Protein AF-A0A916PZN5-F1 (afdb_monomer_lite)

Foldseek 3Di:
DCVVVPDDPPQQWDQDPNDIDGDDDQDPVNVVVLVVVLVVCCVPCPPVDDDDDDDDD

Secondary structure (DSSP, 8-state):
--TTSSS-TT--EEEETTEEEEPPP--HHHHHHHHHHHHHHHHHHGGGS--------

Structure (mmCIF, N/CA/C/O backbone):
data_AF-A0A916PZN5-F1
#
_entry.id   AF-A0A916PZN5-F1
#
loop_
_atom_site.group_PDB
_atom_site.id
_atom_site.type_symbol
_atom_site.label_atom_id
_atom_site.label_alt_id
_atom_site.label_comp_id
_atom_site.label_asym_id
_atom_site.label_entity_id
_atom_site.label_seq_id
_atom_site.pdbx_PDB_ins_code
_atom_site.Cartn_x
_atom_site.Cartn_y
_atom_site.Cartn_z
_atom_site.occupancy
_atom_site.B_iso_or_equiv
_atom_site.auth_seq_id
_atom_site.auth_comp_id
_atom_site.auth_asym_id
_atom_site.auth_atom_id
_atom_site.pdbx_PDB_model_num
ATOM 1 N N . MET A 1 1 ? -8.052 -0.426 -16.912 1.00 53.66 1 MET A N 1
ATOM 2 C CA . MET A 1 1 ? -6.723 0.238 -16.907 1.00 53.66 1 MET A CA 1
ATOM 3 C C . MET A 1 1 ? -5.564 -0.699 -17.279 1.00 53.66 1 MET A C 1
ATOM 5 O O . MET A 1 1 ? -4.604 -0.204 -17.844 1.00 53.66 1 MET A O 1
ATOM 9 N N . HIS A 1 2 ? -5.640 -2.020 -17.040 1.00 57.91 2 HIS A N 1
ATOM 10 C CA . HIS A 1 2 ? -4.652 -3.009 -17.533 1.00 57.91 2 HIS A CA 1
ATOM 11 C C . HIS A 1 2 ? -4.936 -3.525 -18.96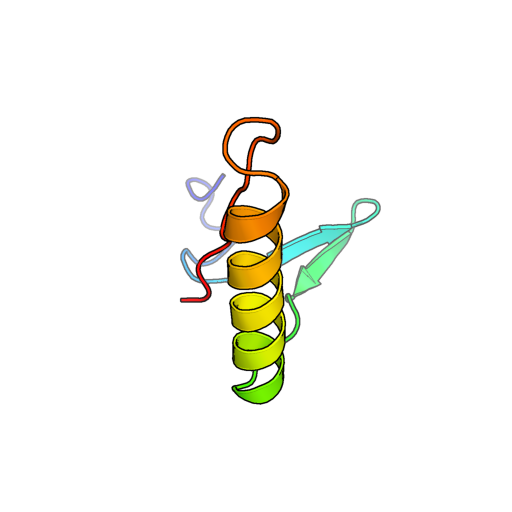2 1.00 57.91 2 HIS A C 1
ATOM 13 O O . HIS A 1 2 ? -4.028 -3.957 -19.655 1.00 57.91 2 HIS A O 1
ATOM 19 N N . GLU A 1 3 ? -6.186 -3.467 -19.430 1.00 65.12 3 GLU A N 1
ATOM 20 C CA . GLU A 1 3 ? -6.640 -4.111 -20.681 1.00 65.12 3 GLU A CA 1
ATOM 21 C C . GLU A 1 3 ? -5.900 -3.668 -21.955 1.00 65.12 3 GLU A C 1
ATOM 23 O O . GLU A 1 3 ? -5.861 -4.416 -22.923 1.00 65.12 3 GLU A O 1
ATOM 28 N N . ALA A 1 4 ? -5.274 -2.487 -21.947 1.00 78.56 4 ALA A N 1
ATOM 29 C CA . ALA A 1 4 ? -4.456 -1.997 -23.058 1.00 78.56 4 ALA A CA 1
ATOM 30 C C . ALA A 1 4 ? -3.027 -2.585 -23.091 1.00 78.56 4 ALA A C 1
ATOM 32 O O . ALA A 1 4 ? -2.286 -2.311 -24.029 1.00 78.56 4 ALA A O 1
ATOM 33 N N . GLY A 1 5 ? -2.613 -3.349 -22.070 1.00 76.12 5 GLY A N 1
ATOM 34 C CA . GLY A 1 5 ? -1.296 -3.997 -21.997 1.00 76.12 5 GLY A CA 1
ATOM 35 C C . GLY A 1 5 ? -0.107 -3.055 -21.761 1.00 76.12 5 GLY A C 1
ATOM 36 O O . GLY A 1 5 ? 1.033 -3.462 -21.949 1.00 76.12 5 GLY A O 1
ATOM 37 N N . VAL A 1 6 ? -0.353 -1.798 -21.371 1.00 84.19 6 VAL A N 1
ATOM 38 C CA . VAL A 1 6 ? 0.698 -0.771 -21.208 1.00 84.19 6 VAL A CA 1
ATOM 39 C C . VAL A 1 6 ? 1.494 -0.942 -19.906 1.00 84.19 6 VAL A C 1
ATOM 41 O O . VAL A 1 6 ? 2.685 -0.648 -19.879 1.00 84.19 6 VAL A O 1
ATOM 44 N N . PHE A 1 7 ? 0.857 -1.434 -18.841 1.00 87.88 7 PHE A N 1
ATOM 45 C CA . PHE A 1 7 ? 1.478 -1.651 -17.529 1.00 87.88 7 PHE A CA 1
ATOM 46 C C . PHE A 1 7 ? 1.342 -3.113 -17.120 1.00 87.88 7 PHE A C 1
ATOM 48 O O . PHE A 1 7 ? 0.298 -3.726 -17.361 1.00 87.88 7 PHE A O 1
ATOM 55 N N . ALA A 1 8 ? 2.372 -3.665 -16.475 1.00 85.00 8 ALA A N 1
ATOM 56 C CA . ALA A 1 8 ? 2.281 -5.016 -15.930 1.00 85.00 8 ALA A CA 1
ATOM 57 C C . ALA A 1 8 ? 1.345 -5.042 -14.710 1.00 85.00 8 ALA A C 1
ATOM 59 O O . ALA A 1 8 ? 1.253 -4.068 -13.964 1.00 85.00 8 ALA A O 1
ATOM 60 N N . GLN A 1 9 ? 0.667 -6.171 -14.490 1.00 79.88 9 GLN A N 1
ATOM 61 C CA . GLN A 1 9 ? -0.318 -6.330 -13.413 1.00 79.88 9 GLN A CA 1
ATOM 62 C C . GLN A 1 9 ? 0.253 -6.028 -12.017 1.00 79.88 9 GLN A C 1
ATOM 64 O O . GLN A 1 9 ? -0.436 -5.439 -11.187 1.00 79.88 9 GLN A O 1
ATOM 69 N N . ASP A 1 10 ? 1.519 -6.378 -11.794 1.00 82.56 10 ASP A N 1
ATOM 70 C CA . ASP A 1 10 ? 2.209 -6.184 -10.516 1.00 82.56 10 ASP A CA 1
ATOM 71 C C . ASP A 1 10 ? 3.122 -4.948 -10.521 1.00 82.56 10 ASP A C 1
ATOM 73 O O . ASP A 1 10 ? 3.921 -4.743 -9.602 1.00 82.56 10 ASP A O 1
ATOM 77 N N . GLU A 1 11 ? 3.043 -4.108 -11.560 1.00 87.38 11 GLU A N 1
ATOM 78 C CA . GLU A 1 11 ? 3.845 -2.895 -11.610 1.00 87.38 11 GLU A CA 1
ATOM 79 C C . GLU A 1 11 ? 3.291 -1.859 -10.631 1.00 87.38 11 GLU A C 1
ATOM 81 O O . GLU A 1 11 ? 2.214 -1.287 -10.801 1.00 87.38 11 GLU A O 1
ATOM 86 N N . ARG A 1 12 ? 4.056 -1.609 -9.568 1.00 86.38 1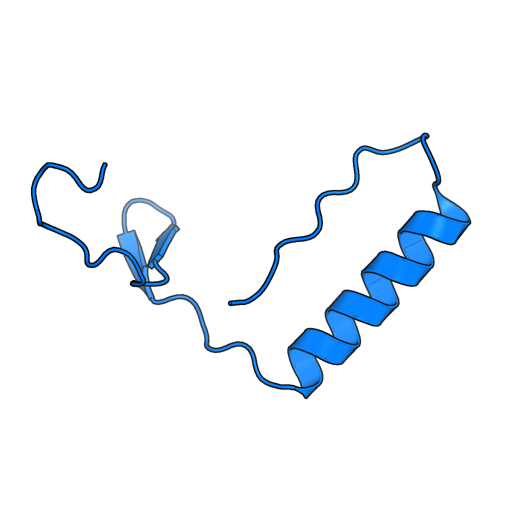2 ARG A N 1
ATOM 87 C CA . ARG A 1 12 ? 3.688 -0.655 -8.524 1.00 86.38 12 ARG A CA 1
ATOM 88 C C . ARG A 1 12 ? 3.967 0.766 -8.998 1.00 86.38 12 ARG A C 1
ATOM 90 O O . ARG A 1 12 ? 5.069 1.285 -8.808 1.00 86.38 12 ARG A O 1
ATOM 97 N N . LEU A 1 13 ? 2.962 1.368 -9.621 1.00 89.81 13 LEU A N 1
ATOM 98 C CA . LEU A 1 13 ? 3.015 2.707 -10.197 1.00 89.81 13 LEU A CA 1
ATOM 99 C C . LEU A 1 13 ? 2.110 3.689 -9.447 1.00 89.81 13 LEU A C 1
ATOM 101 O O . LEU A 1 13 ? 1.069 3.320 -8.906 1.00 89.81 13 LEU A O 1
ATOM 105 N N . GLU A 1 14 ? 2.507 4.953 -9.456 1.00 89.62 14 GLU A N 1
ATOM 106 C CA . GLU A 1 14 ? 1.768 6.092 -8.922 1.00 89.62 14 GLU A CA 1
ATOM 107 C C . GLU A 1 14 ? 1.615 7.139 -10.025 1.00 89.62 14 GLU A C 1
ATOM 109 O O . GLU A 1 14 ? 2.540 7.356 -10.809 1.00 89.62 14 GLU A O 1
ATOM 114 N N . LEU A 1 15 ? 0.459 7.799 -10.081 1.00 92.31 15 LEU A N 1
ATOM 115 C CA . LEU A 1 15 ? 0.257 8.970 -10.929 1.00 92.31 15 LEU A CA 1
ATOM 116 C C . LEU A 1 15 ? 0.381 10.218 -10.059 1.00 92.31 15 LEU A C 1
ATOM 118 O O . LEU A 1 15 ? -0.465 10.456 -9.197 1.00 92.31 15 LEU A O 1
ATOM 122 N N . ILE A 1 16 ? 1.435 10.998 -10.278 1.00 94.25 16 ILE A N 1
ATOM 123 C CA . ILE A 1 16 ? 1.741 12.201 -9.501 1.00 94.25 16 ILE A CA 1
ATOM 124 C C . ILE A 1 16 ? 1.963 13.336 -10.488 1.00 94.25 16 ILE A C 1
ATOM 126 O O . ILE A 1 16 ? 2.849 13.243 -11.329 1.00 94.25 16 ILE A O 1
ATOM 130 N N . ASP A 1 17 ? 1.146 14.384 -10.403 1.00 95.31 17 ASP A N 1
ATOM 131 C CA . ASP A 1 17 ? 1.233 15.567 -11.273 1.00 95.31 17 ASP A CA 1
ATOM 132 C C . ASP A 1 17 ? 1.210 15.239 -12.780 1.00 95.31 17 ASP A C 1
ATOM 134 O O . ASP A 1 17 ? 1.853 15.893 -13.594 1.00 95.31 17 ASP A O 1
ATOM 138 N N . GLY A 1 18 ? 0.463 14.198 -13.164 1.00 94.94 18 GLY A N 1
ATOM 139 C CA . GLY A 1 18 ? 0.393 13.723 -14.551 1.00 94.94 18 GLY A CA 1
ATOM 140 C C . GLY A 1 18 ? 1.567 12.834 -14.978 1.00 94.94 18 GLY A C 1
ATOM 141 O O . GLY A 1 18 ? 1.577 12.346 -16.106 1.00 94.94 18 GLY A O 1
ATOM 142 N N . GLU A 1 19 ? 2.520 12.566 -14.085 1.00 94.38 19 GLU A N 1
ATOM 143 C CA . GLU A 1 19 ? 3.656 11.681 -14.326 1.00 94.38 19 GLU A CA 1
ATOM 144 C C . GLU A 1 19 ? 3.425 10.298 -13.717 1.00 94.38 19 GLU A C 1
ATOM 146 O O . GLU A 1 19 ? 3.048 10.161 -12.550 1.00 94.38 19 GLU A O 1
ATOM 151 N N . VAL A 1 20 ? 3.712 9.257 -14.499 1.00 92.50 20 VAL A N 1
ATOM 152 C CA . VAL A 1 20 ? 3.719 7.875 -14.013 1.00 92.50 20 VAL A CA 1
ATOM 153 C C . VAL A 1 20 ? 5.070 7.591 -13.363 1.00 92.50 20 VAL A C 1
ATOM 155 O O . VAL A 1 20 ? 6.106 7.588 -14.029 1.00 92.50 20 VAL A O 1
ATOM 158 N N . LYS A 1 21 ? 5.065 7.344 -12.053 1.00 91.56 21 LYS A N 1
ATOM 159 C CA . LYS A 1 21 ? 6.258 7.074 -11.243 1.00 91.56 21 LYS A CA 1
ATOM 160 C C . LYS A 1 21 ? 6.219 5.673 -10.664 1.00 91.56 21 LYS A C 1
ATOM 162 O O . LYS A 1 21 ? 5.166 5.176 -10.283 1.00 91.56 21 LYS A O 1
ATOM 167 N N . LYS A 1 22 ? 7.388 5.042 -10.551 1.00 90.00 22 LYS A N 1
ATOM 168 C CA . LYS A 1 22 ? 7.527 3.788 -9.804 1.00 90.00 22 LYS A CA 1
ATOM 169 C C . LYS A 1 22 ? 7.475 4.082 -8.314 1.00 90.00 22 LYS A C 1
ATOM 171 O O . LYS A 1 22 ? 8.231 4.915 -7.815 1.00 90.00 22 LYS A O 1
ATOM 176 N N . MET A 1 23 ? 6.601 3.370 -7.618 1.00 88.25 23 MET A N 1
ATOM 177 C CA . MET A 1 23 ? 6.484 3.455 -6.173 1.00 88.25 23 MET A CA 1
ATOM 178 C C . MET A 1 23 ? 7.804 3.025 -5.528 1.00 88.25 23 MET A C 1
ATOM 180 O O . MET A 1 23 ? 8.443 2.057 -5.952 1.00 88.25 23 MET A O 1
ATOM 184 N N . SER A 1 24 ? 8.208 3.730 -4.473 1.00 84.88 24 SER A N 1
ATOM 185 C CA . SER A 1 24 ? 9.394 3.336 -3.712 1.00 84.88 24 SER A CA 1
ATOM 186 C C . SER A 1 24 ? 9.211 1.941 -3.100 1.00 84.88 24 SER A C 1
ATOM 188 O O . SER A 1 24 ? 8.127 1.624 -2.593 1.00 84.88 24 SER A O 1
ATOM 190 N N . PRO A 1 25 ? 10.257 1.095 -3.104 1.00 80.00 25 PRO A N 1
ATOM 191 C CA . PRO A 1 25 ? 10.169 -0.234 -2.528 1.00 80.00 25 PRO A CA 1
ATOM 192 C C . PRO A 1 25 ? 9.895 -0.140 -1.030 1.00 80.00 25 PRO A C 1
ATOM 194 O O . PRO A 1 25 ? 10.465 0.682 -0.307 1.00 80.00 25 PRO A O 1
ATOM 197 N N . ILE A 1 26 ? 9.043 -1.033 -0.542 1.00 83.19 26 ILE A N 1
ATOM 198 C CA . ILE A 1 26 ? 8.655 -1.035 0.862 1.00 83.19 26 ILE A CA 1
ATOM 199 C C . ILE A 1 26 ? 9.509 -2.030 1.622 1.00 83.19 26 ILE A C 1
ATOM 201 O O . ILE A 1 26 ? 9.275 -3.234 1.634 1.00 83.19 26 ILE A O 1
ATOM 205 N N . GLY A 1 27 ? 10.536 -1.492 2.272 1.00 86.75 27 GLY A N 1
ATOM 206 C CA . GLY A 1 27 ? 11.402 -2.262 3.151 1.00 86.75 27 GLY A CA 1
ATOM 207 C C . GLY A 1 27 ? 10.738 -2.616 4.485 1.00 86.75 27 GLY A C 1
ATOM 208 O O . GLY A 1 27 ? 9.793 -1.970 4.944 1.00 86.75 27 GLY A O 1
ATOM 209 N N . ARG A 1 28 ? 11.319 -3.599 5.184 1.00 90.88 28 ARG A N 1
ATOM 210 C CA . ARG A 1 28 ? 10.839 -4.095 6.491 1.00 90.88 28 ARG A CA 1
ATOM 211 C C . ARG A 1 28 ? 10.638 -2.986 7.532 1.00 90.88 28 ARG A C 1
ATOM 213 O O . ARG A 1 28 ? 9.653 -3.004 8.262 1.00 90.88 28 ARG A O 1
ATOM 220 N N . LYS A 1 29 ? 11.548 -2.003 7.590 1.00 91.31 29 LYS A N 1
ATOM 221 C CA . LYS A 1 29 ? 11.454 -0.861 8.522 1.00 91.31 29 LYS A CA 1
ATOM 222 C C . LYS A 1 29 ? 10.235 0.019 8.233 1.00 91.31 29 LYS A C 1
ATOM 224 O O . LYS A 1 29 ? 9.531 0.401 9.164 1.00 91.31 29 LYS A O 1
ATOM 229 N N . HIS A 1 30 ? 9.969 0.298 6.956 1.00 88.31 30 HIS A N 1
ATOM 230 C CA . HIS A 1 30 ? 8.791 1.054 6.539 1.00 88.31 30 HIS A CA 1
ATOM 231 C C . HIS A 1 30 ? 7.512 0.297 6.913 1.00 88.31 30 HIS A C 1
ATOM 233 O O . HIS A 1 30 ? 6.656 0.845 7.603 1.00 88.31 30 HIS A O 1
ATOM 239 N N . ALA A 1 31 ? 7.429 -0.991 6.561 1.00 88.75 31 ALA A N 1
ATOM 240 C CA . ALA A 1 31 ? 6.279 -1.830 6.893 1.00 88.75 31 ALA A CA 1
ATOM 241 C C . ALA A 1 31 ? 6.010 -1.892 8.410 1.00 88.75 31 ALA A C 1
ATOM 243 O O . ALA A 1 31 ? 4.865 -1.770 8.844 1.00 88.75 31 ALA A O 1
ATOM 244 N N . ALA A 1 32 ? 7.056 -2.024 9.233 1.00 91.50 32 ALA A N 1
ATOM 245 C CA . ALA A 1 32 ? 6.930 -2.019 10.691 1.00 91.50 32 ALA A CA 1
ATOM 246 C C . ALA A 1 32 ? 6.398 -0.679 11.231 1.00 91.50 32 ALA A C 1
ATOM 248 O O . ALA A 1 32 ? 5.512 -0.671 12.088 1.00 91.50 32 ALA A O 1
ATOM 249 N N . CYS A 1 33 ? 6.904 0.445 10.712 1.00 92.81 33 CYS A N 1
ATOM 250 C CA . CYS A 1 33 ? 6.439 1.781 11.082 1.00 92.81 33 CYS A CA 1
ATOM 251 C C . CYS A 1 33 ? 4.946 1.960 10.763 1.00 92.81 33 CYS A C 1
ATOM 253 O O . CYS A 1 33 ? 4.157 2.299 11.649 1.00 92.81 33 CYS A O 1
ATOM 255 N N . VAL A 1 34 ? 4.542 1.631 9.532 1.00 90.56 34 VAL A N 1
ATOM 256 C CA . VAL A 1 34 ? 3.146 1.727 9.083 1.00 90.56 34 VAL A CA 1
ATOM 257 C C . VAL A 1 34 ? 2.232 0.828 9.919 1.00 90.56 34 VAL A C 1
ATOM 259 O O . VAL A 1 34 ? 1.207 1.295 10.410 1.00 90.56 34 VAL A O 1
ATOM 262 N N . ASN A 1 35 ? 2.613 -0.427 10.178 1.00 91.06 35 ASN A N 1
ATOM 263 C CA . ASN A 1 35 ? 1.812 -1.341 11.005 1.00 91.06 35 ASN A CA 1
ATOM 264 C C . ASN A 1 35 ? 1.611 -0.824 12.441 1.00 91.06 35 ASN A C 1
ATOM 266 O O . ASN A 1 35 ? 0.523 -0.969 13.011 1.00 91.06 35 ASN A O 1
ATOM 270 N N . ARG A 1 36 ? 2.633 -0.191 13.033 1.00 93.31 36 ARG A N 1
ATOM 271 C CA . ARG A 1 36 ? 2.524 0.419 14.365 1.00 93.31 36 ARG A CA 1
ATOM 272 C C . ARG A 1 36 ? 1.554 1.599 14.364 1.00 93.31 36 ARG A C 1
ATOM 274 O O . ARG A 1 36 ? 0.736 1.697 15.278 1.00 93.31 36 ARG A O 1
ATOM 281 N N . LEU A 1 37 ? 1.618 2.459 13.346 1.00 91.81 37 LEU A N 1
ATOM 282 C CA . LEU A 1 37 ? 0.693 3.587 13.188 1.00 91.81 37 LEU A CA 1
ATOM 283 C C . LEU A 1 37 ? -0.745 3.113 12.991 1.00 91.81 37 LEU A C 1
ATOM 285 O O . LEU A 1 37 ? -1.640 3.584 13.687 1.00 91.81 37 LEU A O 1
ATOM 289 N N . VAL A 1 38 ? -0.949 2.122 12.120 1.00 91.44 38 VAL A N 1
ATOM 290 C CA . VAL A 1 38 ? -2.255 1.494 11.894 1.00 91.44 38 VAL A CA 1
ATOM 291 C C . VAL A 1 38 ? -2.832 1.001 13.218 1.00 91.44 38 VAL A C 1
ATOM 293 O O . VAL A 1 38 ? -3.935 1.395 13.580 1.00 91.44 38 VAL A O 1
ATOM 296 N N . THR A 1 39 ? -2.054 0.237 13.990 1.00 92.12 39 THR A N 1
ATOM 297 C CA . THR A 1 39 ? -2.483 -0.287 15.297 1.00 92.12 39 THR A CA 1
ATOM 298 C C . THR A 1 39 ? -2.853 0.829 16.277 1.00 92.12 39 THR A C 1
ATOM 300 O O . THR A 1 39 ? -3.828 0.715 17.022 1.00 92.12 39 THR A O 1
ATOM 303 N N . LEU A 1 40 ? -2.073 1.912 16.305 1.00 94.06 40 LEU A N 1
ATOM 304 C CA . LEU A 1 40 ? -2.316 3.046 17.193 1.00 94.06 40 LEU A CA 1
ATOM 305 C C . LEU A 1 40 ? -3.618 3.771 16.837 1.00 94.06 40 LEU A C 1
ATOM 307 O O . LEU A 1 40 ? -4.403 4.084 17.734 1.00 94.06 40 LEU A O 1
ATOM 311 N N . PHE A 1 41 ? -3.852 4.023 15.548 1.00 92.50 41 PHE A N 1
ATOM 312 C CA . PHE A 1 41 ? -5.055 4.704 15.083 1.00 92.50 41 PHE A CA 1
ATOM 313 C C . PHE A 1 41 ? -6.305 3.857 15.275 1.00 92.50 41 PHE A C 1
ATOM 315 O O . PHE A 1 41 ? -7.282 4.387 15.796 1.00 92.50 41 PHE A O 1
ATOM 322 N N . THR A 1 42 ? -6.255 2.550 15.002 1.00 91.75 42 THR A N 1
ATOM 323 C CA . THR A 1 42 ? -7.384 1.648 15.282 1.00 91.75 42 THR A CA 1
ATOM 324 C C . THR A 1 42 ? -7.788 1.724 16.754 1.00 91.75 42 THR A C 1
ATOM 326 O O . THR A 1 42 ? -8.958 1.907 17.06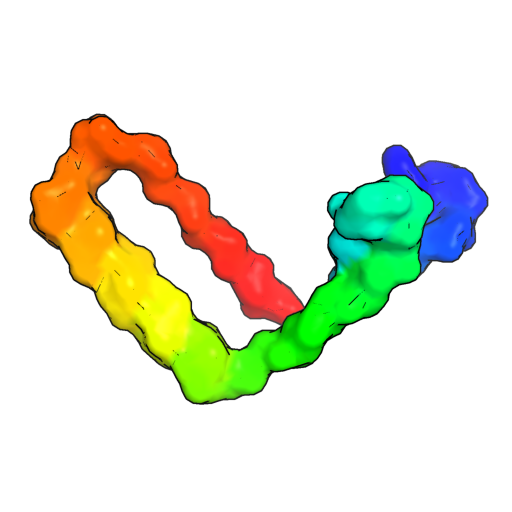9 1.00 91.75 42 THR A O 1
ATOM 329 N N . LYS A 1 43 ? -6.814 1.669 17.675 1.00 94.00 43 LYS A N 1
ATOM 330 C CA . LYS A 1 43 ? -7.085 1.722 19.121 1.00 94.00 43 LYS A CA 1
ATOM 331 C C . LYS A 1 43 ? -7.621 3.072 19.593 1.00 94.00 43 LYS A C 1
ATOM 333 O O . LYS A 1 43 ? -8.436 3.115 20.507 1.00 94.00 43 LYS A O 1
ATOM 338 N N . LYS A 1 44 ? -7.118 4.180 19.042 1.00 95.69 44 LYS A N 1
ATOM 339 C CA . LYS A 1 44 ? -7.475 5.528 19.510 1.00 95.69 44 LYS A CA 1
ATOM 340 C C . LYS A 1 44 ? -8.744 6.062 18.863 1.00 95.69 44 LYS A C 1
ATOM 342 O O . LYS A 1 44 ? -9.520 6.738 19.533 1.00 95.69 44 LYS A O 1
ATOM 347 N N . LEU A 1 45 ? -8.938 5.803 17.578 1.00 94.06 45 LEU A N 1
ATOM 348 C CA . LEU A 1 45 ? -9.998 6.416 16.787 1.00 94.06 45 LEU A CA 1
ATOM 349 C C . LEU A 1 45 ? -11.180 5.458 16.602 1.00 94.06 45 LEU A C 1
ATOM 351 O O . LEU A 1 45 ? -12.316 5.926 16.659 1.00 94.06 45 LEU A O 1
ATOM 355 N N . GLY A 1 46 ? -10.936 4.144 16.531 1.00 87.94 46 GLY A N 1
ATOM 356 C CA . GLY A 1 46 ? -11.984 3.140 16.328 1.00 87.94 46 GLY A CA 1
ATOM 357 C C . GLY A 1 46 ? -12.811 3.459 15.084 1.00 87.94 46 GLY A C 1
ATOM 358 O O . GLY A 1 46 ? -12.268 3.925 14.084 1.00 87.94 46 GLY A O 1
ATOM 359 N N . ASP A 1 47 ? -14.129 3.320 15.196 1.00 89.25 47 ASP A N 1
ATOM 360 C CA . ASP A 1 47 ? -15.070 3.540 14.088 1.00 89.25 47 ASP A CA 1
ATOM 361 C C . ASP A 1 47 ? -15.334 5.024 13.782 1.00 89.25 47 ASP A C 1
ATOM 363 O O . ASP A 1 47 ? -16.136 5.363 12.914 1.00 89.25 47 ASP A O 1
ATOM 367 N N . ARG A 1 48 ? -14.656 5.946 14.480 1.00 92.19 48 ARG A N 1
ATOM 368 C CA . ARG A 1 48 ? -14.775 7.392 14.224 1.00 92.19 48 ARG A CA 1
ATOM 369 C C . ARG A 1 48 ? -14.090 7.823 12.931 1.00 92.19 48 ARG A C 1
ATOM 371 O O . ARG A 1 48 ? -14.284 8.954 12.496 1.00 92.19 48 ARG A O 1
ATOM 378 N N . ILE A 1 49 ? -13.260 6.957 12.353 1.00 87.62 49 ILE A N 1
ATOM 379 C CA . ILE A 1 49 ? -12.595 7.195 11.077 1.00 87.62 49 ILE A CA 1
ATOM 380 C C . ILE A 1 49 ? -12.727 5.976 10.178 1.00 87.62 49 ILE A C 1
ATOM 382 O O . ILE A 1 49 ? -12.791 4.840 10.642 1.00 87.62 49 ILE A O 1
ATOM 386 N N . ILE A 1 50 ? -12.666 6.216 8.873 1.00 83.81 50 ILE A N 1
ATOM 387 C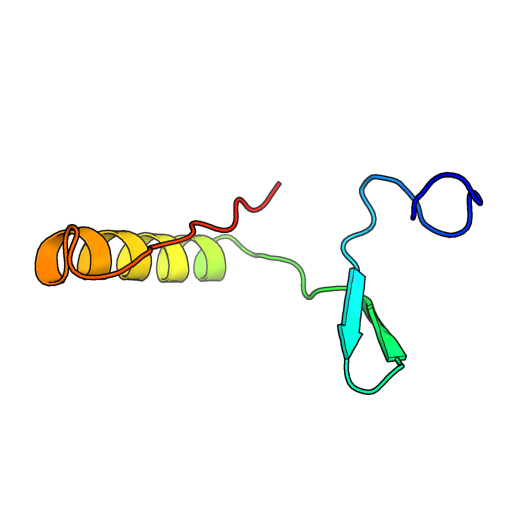 CA . ILE A 1 50 ? -12.448 5.142 7.915 1.00 83.81 50 ILE A CA 1
ATOM 388 C C . ILE A 1 50 ? -10.942 4.920 7.820 1.00 83.81 50 ILE A C 1
ATOM 390 O O . ILE A 1 50 ? -10.197 5.779 7.347 1.00 83.81 50 ILE A O 1
ATOM 394 N N . GLN A 1 51 ? -10.489 3.766 8.294 1.00 78.38 51 GLN A N 1
ATOM 395 C CA . GLN A 1 51 ? -9.094 3.372 8.211 1.00 78.38 51 GLN A CA 1
ATOM 396 C C . GLN A 1 51 ? -8.897 2.393 7.055 1.00 78.38 51 GLN A C 1
ATOM 398 O O . GLN A 1 51 ? -9.400 1.274 7.090 1.00 78.38 51 GLN A O 1
ATOM 403 N N . TYR A 1 52 ? -8.101 2.78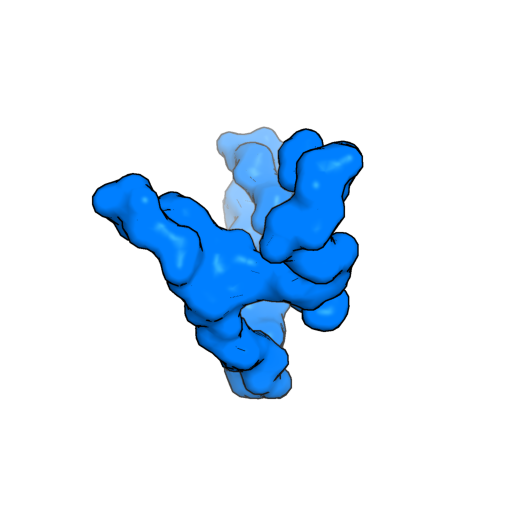3 6.061 1.00 76.62 52 TYR A N 1
ATOM 404 C CA . TYR A 1 52 ? -7.660 1.882 4.998 1.00 76.62 52 TYR A CA 1
ATOM 405 C C . TYR A 1 52 ? -6.239 1.400 5.279 1.00 76.62 52 TYR A C 1
ATOM 407 O O . TYR A 1 52 ? -5.314 2.198 5.439 1.00 76.62 52 TYR A O 1
ATOM 415 N N . LYS A 1 53 ? -6.055 0.078 5.342 1.00 69.81 53 LYS A N 1
ATOM 416 C CA . LYS A 1 53 ? -4.726 -0.533 5.353 1.00 69.81 53 LYS A CA 1
ATOM 417 C C . LYS A 1 53 ? -4.328 -0.826 3.913 1.00 69.81 53 LYS A C 1
ATOM 419 O O . LYS A 1 53 ? -4.913 -1.696 3.277 1.00 69.81 53 LYS A O 1
ATOM 424 N N . ILE A 1 54 ? -3.317 -0.123 3.419 1.00 66.75 54 ILE A N 1
ATOM 425 C CA . ILE A 1 54 ? -2.699 -0.458 2.138 1.00 66.75 54 ILE A CA 1
ATOM 426 C C . ILE A 1 54 ? -1.831 -1.692 2.381 1.00 66.75 54 ILE A C 1
ATOM 428 O O .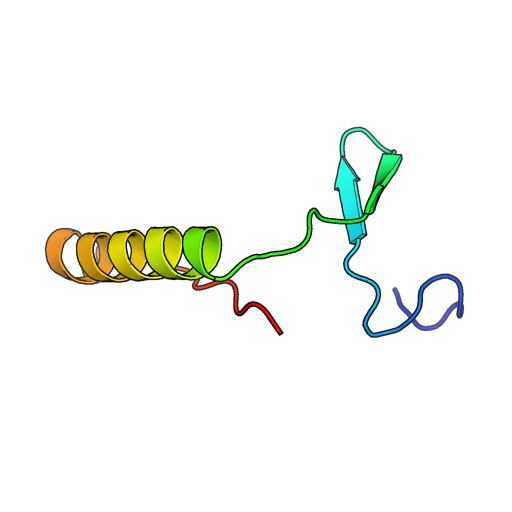 ILE A 1 54 ? -0.881 -1.654 3.166 1.00 66.75 54 ILE A O 1
ATOM 432 N N . GLN A 1 55 ? -2.214 -2.815 1.778 1.00 60.25 55 GLN A N 1
ATOM 433 C CA . GLN A 1 55 ? -1.440 -4.044 1.856 1.00 60.25 55 GLN A CA 1
ATOM 434 C C . GLN A 1 55 ? -0.260 -3.926 0.890 1.00 60.25 55 GLN A C 1
ATOM 436 O O . GLN A 1 55 ? -0.438 -3.684 -0.300 1.00 60.25 55 GLN A O 1
ATOM 441 N N . PHE A 1 56 ? 0.951 -4.081 1.413 1.00 63.66 56 PHE A N 1
ATOM 442 C CA . PHE A 1 56 ? 2.150 -4.163 0.593 1.00 63.66 56 PHE A CA 1
ATOM 443 C C . PHE A 1 56 ? 2.321 -5.629 0.191 1.00 63.66 56 PHE A C 1
ATOM 445 O O . PHE A 1 56 ? 2.680 -6.447 1.040 1.00 63.66 56 PHE A O 1
ATOM 452 N N . ALA A 1 57 ? 1.949 -5.950 -1.050 1.00 54.28 57 ALA A N 1
ATOM 453 C CA . ALA A 1 57 ? 2.323 -7.199 -1.708 1.00 54.28 57 ALA A CA 1
ATOM 454 C C . ALA A 1 57 ? 3.782 -7.119 -2.185 1.00 54.28 57 ALA A C 1
ATOM 456 O O . ALA A 1 57 ? 4.220 -6.000 -2.571 1.00 54.28 57 ALA A O 1
#

Sequence (57 aa):
MHEAGVFAQDERLELIDGEVKKMSPIGRKHAACVNRLVTLFTKKLGDRIIQYKIQFA

pLDDT: mean 84.89, std 10.79, range [53.66, 95.69]

Radius of gyration: 15.2 Å; chains: 1; bounding box: 26×23×43 Å